Protein AF-A0A946CZ65-F1 (afdb_monomer)

Sequence (146 aa):
MKLHTKTIFVLLGTLAIGLALGALGQSTMHNRRMEKLTEMRRQGGLYGQIDRYIDPIDQVQQDTLVAISHRHQDRLDKLYKKYRWYRSGFMDSLRTELVPVLDSSQVTALTPWFDRATRRRGAATGDSTSVQSSSESNADSTTSRP

pLDDT: mean 73.19, std 18.88, range [38.38, 97.38]

Foldseek 3Di:
DPVVVVVVVVVVVVVVVVVVVVVVVVVVVVVVVVVVVVVVCCVDFQLVVVVVPDDDPDPVSNVVSVVVRVVCGVVVVVVCVVVLVVQLVVLVVVLVVCVVVDDPVVNVVCVVVNCVSNVVVCVVPPPDPPPDDDPDDDDDPDDDDD

Structure (mmCIF, N/CA/C/O backbone):
data_AF-A0A946CZ65-F1
#
_entry.id   AF-A0A946CZ65-F1
#
loop_
_atom_site.group_PDB
_atom_site.id
_atom_site.type_symbol
_atom_site.label_atom_id
_atom_site.label_alt_id
_atom_site.label_comp_id
_atom_site.label_asym_id
_atom_site.label_entity_id
_atom_site.label_seq_id
_atom_site.pdbx_PDB_ins_code
_atom_site.Cartn_x
_atom_site.Cartn_y
_atom_site.Cartn_z
_atom_site.occupancy
_atom_site.B_iso_or_equiv
_atom_site.auth_seq_id
_atom_site.auth_comp_id
_atom_site.auth_asym_id
_atom_site.auth_atom_id
_atom_site.pdbx_PDB_model_num
ATOM 1 N N . MET A 1 1 ? -13.335 -10.630 72.172 1.00 45.59 1 MET A N 1
ATOM 2 C CA . MET A 1 1 ? -13.379 -10.901 70.712 1.00 45.59 1 MET A CA 1
ATOM 3 C C . MET A 1 1 ? -13.847 -9.691 69.868 1.00 45.59 1 MET A C 1
ATOM 5 O O . MET A 1 1 ? -14.542 -9.883 68.886 1.00 45.59 1 MET A O 1
ATOM 9 N N . LYS A 1 2 ? -13.469 -8.437 70.192 1.00 49.59 2 LYS A N 1
ATOM 10 C CA . LYS A 1 2 ? -13.867 -7.226 69.417 1.00 49.59 2 LYS A CA 1
ATOM 11 C C . LYS A 1 2 ? -12.756 -6.670 68.505 1.00 49.59 2 LYS A C 1
ATOM 13 O O . LYS A 1 2 ? -13.019 -5.825 67.657 1.00 49.59 2 LYS A O 1
ATOM 18 N N . LEU A 1 3 ? -11.519 -7.138 68.692 1.00 54.16 3 LEU A N 1
ATOM 19 C CA . LEU A 1 3 ? -10.338 -6.668 67.960 1.00 54.16 3 LEU A CA 1
ATOM 20 C C . LEU A 1 3 ? -10.277 -7.230 66.532 1.00 54.16 3 LEU A C 1
ATOM 22 O O . LEU A 1 3 ? -10.048 -6.461 65.609 1.00 54.16 3 LEU A O 1
ATOM 26 N N . HIS A 1 4 ? -10.593 -8.515 66.330 1.00 58.34 4 HIS A N 1
ATOM 27 C CA . HIS A 1 4 ? -10.531 -9.156 65.007 1.00 58.34 4 HIS A CA 1
ATOM 28 C C . HIS A 1 4 ? -11.485 -8.540 63.970 1.00 58.34 4 HIS A C 1
ATOM 30 O O . HIS A 1 4 ? -11.129 -8.430 62.801 1.00 58.34 4 HIS A O 1
ATOM 36 N N . THR A 1 5 ? -12.669 -8.080 64.384 1.00 62.03 5 THR A N 1
ATOM 37 C CA . THR A 1 5 ? -13.665 -7.497 63.469 1.00 62.03 5 THR A CA 1
ATOM 38 C C . THR A 1 5 ? -13.208 -6.158 62.888 1.00 62.03 5 THR A C 1
ATOM 40 O O . THR A 1 5 ? -13.444 -5.885 61.713 1.00 62.03 5 THR A O 1
ATOM 43 N N . LYS A 1 6 ? -12.511 -5.332 63.682 1.00 64.31 6 LYS A N 1
ATOM 44 C CA . LYS A 1 6 ? -11.964 -4.051 63.208 1.00 64.31 6 LYS A CA 1
ATOM 45 C C . LYS A 1 6 ? -10.837 -4.264 62.199 1.00 64.31 6 LYS A C 1
ATOM 47 O O . LYS A 1 6 ? -10.789 -3.563 61.196 1.00 64.31 6 LYS A O 1
ATOM 52 N N . THR A 1 7 ? -9.976 -5.254 62.425 1.00 75.44 7 THR A N 1
ATOM 53 C CA . THR A 1 7 ? -8.864 -5.563 61.515 1.00 75.44 7 THR A CA 1
ATOM 54 C C . THR A 1 7 ? -9.362 -6.084 60.169 1.00 75.44 7 THR A C 1
ATOM 56 O O . THR A 1 7 ? -8.851 -5.668 59.136 1.00 75.44 7 THR A O 1
ATOM 59 N N . ILE A 1 8 ? -10.405 -6.922 60.168 1.00 80.19 8 ILE A N 1
ATOM 60 C CA . ILE A 1 8 ? -11.043 -7.434 58.943 1.00 80.19 8 ILE A CA 1
ATOM 61 C C . ILE A 1 8 ? -11.632 -6.294 58.103 1.00 80.19 8 ILE A C 1
ATOM 63 O O . ILE A 1 8 ? -11.463 -6.284 56.886 1.00 80.19 8 ILE A O 1
ATOM 67 N N . PHE A 1 9 ? -12.269 -5.306 58.738 1.00 81.94 9 PHE A N 1
ATOM 68 C CA . PHE A 1 9 ? -12.839 -4.153 58.033 1.00 81.94 9 PHE A CA 1
ATOM 69 C C . PHE A 1 9 ? -11.775 -3.275 57.370 1.00 81.94 9 PHE A C 1
ATOM 71 O O . PHE A 1 9 ? -11.962 -2.831 56.239 1.00 81.94 9 PHE A O 1
ATOM 78 N N . VAL A 1 10 ? -10.646 -3.059 58.049 1.00 83.50 10 VAL A N 1
ATOM 79 C CA . VAL A 1 10 ? -9.514 -2.316 57.475 1.00 83.50 10 VAL A CA 1
ATOM 80 C C . VAL A 1 10 ? -8.938 -3.062 56.268 1.00 83.50 10 VAL A C 1
ATOM 82 O O . VAL A 1 10 ? -8.652 -2.440 55.249 1.00 83.50 10 VAL A O 1
ATOM 85 N N . LEU A 1 11 ? -8.841 -4.391 56.352 1.00 83.31 11 LEU A N 1
ATOM 86 C CA . LEU A 1 11 ? -8.337 -5.251 55.277 1.00 83.31 11 LEU A CA 1
ATOM 87 C C . LEU A 1 11 ? -9.260 -5.264 54.047 1.00 83.31 11 LEU A C 1
ATOM 89 O O . LEU A 1 11 ? -8.793 -5.212 52.913 1.00 83.31 11 LEU A O 1
ATOM 93 N N . LEU A 1 12 ? -10.575 -5.286 54.266 1.00 84.12 12 LEU A N 1
ATOM 94 C CA . LEU A 1 12 ? -11.577 -5.177 53.203 1.00 84.12 12 LEU A CA 1
ATOM 95 C C . LEU A 1 12 ? -11.564 -3.796 52.539 1.00 84.12 12 LEU A C 1
ATOM 97 O O . LEU A 1 12 ? -11.674 -3.702 51.317 1.00 84.12 12 LEU A O 1
ATOM 101 N N . GLY A 1 13 ? -11.389 -2.733 53.328 1.00 88.12 13 GLY A N 1
ATOM 102 C CA . GLY A 1 13 ? -11.307 -1.366 52.817 1.00 88.12 13 GLY A CA 1
ATOM 103 C C . GLY A 1 13 ? -10.104 -1.156 51.899 1.00 88.12 13 GLY A C 1
ATOM 104 O O . GLY A 1 13 ? -10.255 -0.645 50.790 1.00 88.12 13 GLY A O 1
ATOM 105 N N . THR A 1 14 ? -8.916 -1.599 52.313 1.00 88.25 14 THR A N 1
ATOM 106 C CA . THR A 1 14 ? -7.705 -1.472 51.487 1.00 88.25 14 THR A CA 1
ATOM 1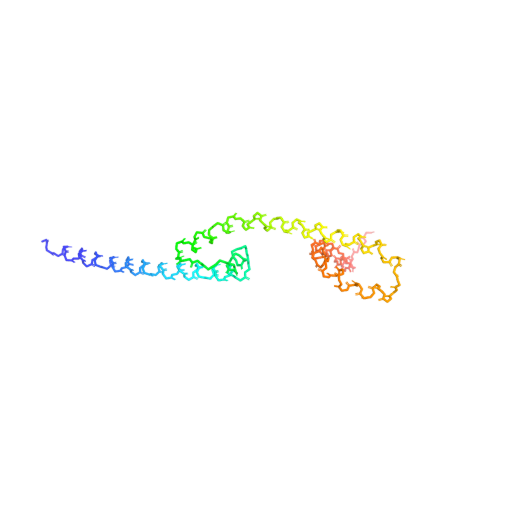07 C C . THR A 1 14 ? -7.766 -2.339 50.231 1.00 88.25 14 THR A C 1
ATOM 109 O O . THR A 1 14 ? -7.334 -1.893 49.168 1.00 88.25 14 THR A O 1
ATOM 112 N N . LEU A 1 15 ? -8.371 -3.530 50.307 1.00 85.06 15 LEU A N 1
ATOM 113 C CA . LEU A 1 15 ? -8.584 -4.396 49.147 1.00 85.06 15 LEU A CA 1
ATOM 114 C C . LEU A 1 15 ? -9.534 -3.764 48.119 1.00 85.06 15 LEU A C 1
ATOM 116 O O . LEU A 1 15 ? -9.247 -3.784 46.923 1.00 85.06 15 LEU A O 1
ATOM 120 N N . ALA A 1 16 ? -10.637 -3.164 48.574 1.00 86.38 16 ALA A N 1
ATOM 121 C CA . ALA A 1 16 ? -11.581 -2.473 47.699 1.00 86.38 16 ALA A CA 1
ATOM 122 C C . ALA A 1 16 ? -10.932 -1.271 46.993 1.00 86.38 16 ALA A C 1
ATOM 124 O O . ALA A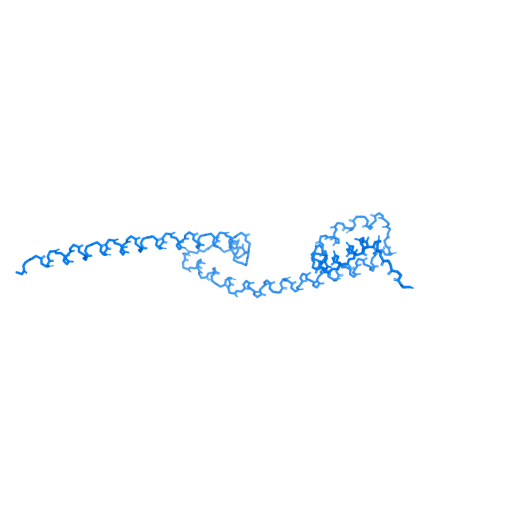 1 16 ? -11.140 -1.072 45.797 1.00 86.38 16 ALA A O 1
ATOM 125 N N . ILE A 1 17 ? -10.091 -0.512 47.703 1.00 86.31 17 ILE A N 1
ATOM 126 C CA . ILE A 1 17 ? -9.332 0.608 47.129 1.00 86.31 17 ILE A CA 1
ATOM 127 C C . ILE A 1 17 ? -8.324 0.102 46.087 1.00 86.31 17 ILE A C 1
ATOM 129 O O . ILE A 1 17 ? -8.242 0.660 44.994 1.00 86.31 17 ILE A O 1
ATOM 133 N N . GLY A 1 18 ? -7.600 -0.983 46.383 1.00 80.94 18 GLY A N 1
ATOM 134 C CA . GLY A 1 18 ? -6.675 -1.608 45.434 1.00 80.94 18 GLY A CA 1
ATOM 135 C C . GLY A 1 18 ? -7.370 -2.098 44.159 1.00 80.94 18 GLY A C 1
ATOM 136 O O . GLY A 1 18 ? -6.877 -1.860 43.057 1.00 80.94 18 GLY A O 1
ATOM 137 N N . LEU A 1 19 ? -8.549 -2.713 44.292 1.00 79.25 19 LEU A N 1
ATOM 138 C CA . LEU A 1 19 ? -9.368 -3.155 43.159 1.00 79.25 19 LEU A CA 1
ATOM 139 C C . LEU A 1 19 ? -9.920 -1.980 42.344 1.00 79.25 19 LEU A C 1
ATOM 141 O O . LEU A 1 19 ? -9.876 -2.023 41.116 1.00 79.25 19 LEU A O 1
ATOM 145 N N . ALA A 1 20 ? -10.391 -0.918 43.000 1.00 78.81 20 ALA A N 1
ATOM 146 C CA . ALA A 1 20 ? -10.893 0.277 42.324 1.00 78.81 20 ALA A CA 1
ATOM 147 C C . ALA A 1 20 ? -9.788 0.982 41.519 1.00 78.81 20 ALA A C 1
ATOM 149 O O . ALA A 1 20 ? -9.995 1.345 40.361 1.00 78.81 20 ALA A O 1
ATOM 150 N N . LEU A 1 21 ? -8.589 1.112 42.096 1.00 75.44 21 LEU A N 1
ATOM 151 C CA . LEU A 1 21 ? -7.423 1.681 41.415 1.00 75.44 21 LEU A CA 1
ATOM 152 C C . LEU A 1 21 ? -6.945 0.791 40.257 1.00 75.44 21 LEU A C 1
ATOM 154 O O . LEU A 1 21 ? -6.624 1.303 39.183 1.00 75.44 21 LEU A O 1
ATOM 158 N N . GLY A 1 22 ? -6.960 -0.534 40.433 1.00 67.62 22 GLY A N 1
ATOM 159 C CA . GLY A 1 22 ? -6.642 -1.489 39.369 1.00 67.62 22 GLY A CA 1
ATOM 160 C C . GLY A 1 22 ? -7.630 -1.433 38.198 1.00 67.62 22 GLY A C 1
ATOM 161 O O . GLY A 1 22 ? -7.216 -1.423 37.036 1.00 67.62 22 GLY A O 1
ATOM 162 N N . ALA A 1 23 ? -8.928 -1.324 38.489 1.00 64.94 23 ALA A N 1
ATOM 163 C CA . ALA A 1 23 ? -9.982 -1.229 37.479 1.00 64.94 23 ALA A CA 1
ATOM 164 C C . ALA A 1 23 ? -9.914 0.089 36.684 1.00 64.94 23 ALA A C 1
ATOM 166 O O . ALA A 1 23 ? -10.020 0.082 35.454 1.00 64.94 23 ALA A O 1
ATOM 167 N N . LEU A 1 24 ? -9.664 1.216 37.360 1.00 59.59 24 LEU A N 1
ATOM 168 C CA . LEU A 1 24 ? -9.507 2.525 36.714 1.00 59.59 24 LEU A CA 1
ATOM 169 C C . LEU A 1 24 ? -8.228 2.607 35.856 1.00 59.59 24 LEU A C 1
ATOM 171 O O . LEU A 1 24 ? -8.239 3.210 34.777 1.00 59.59 24 LEU A O 1
ATOM 175 N N . GLY A 1 25 ? -7.145 1.949 36.282 1.00 56.44 25 GLY A N 1
ATOM 176 C CA . GLY A 1 25 ? -5.902 1.850 35.509 1.00 56.44 25 GLY A CA 1
ATOM 177 C C . GLY A 1 25 ? -6.032 1.004 34.235 1.00 56.44 25 GLY A C 1
ATOM 178 O O . GLY A 1 25 ? -5.460 1.347 33.201 1.00 56.44 25 GLY A O 1
ATOM 179 N N . GLN A 1 26 ? -6.827 -0.072 34.265 1.00 51.38 26 GLN A N 1
ATOM 180 C CA . GLN A 1 26 ? -7.089 -0.907 33.083 1.00 51.38 26 GLN A CA 1
ATOM 181 C C . GLN A 1 26 ? -7.939 -0.189 32.022 1.00 51.38 26 GLN A C 1
ATOM 183 O O . GLN A 1 26 ? -7.640 -0.295 30.831 1.00 51.38 26 GLN A O 1
ATOM 188 N N . SER A 1 27 ? -8.948 0.584 32.436 1.00 49.03 27 SER A N 1
ATOM 189 C CA . SER A 1 27 ? -9.871 1.265 31.512 1.00 49.03 27 SER A CA 1
ATOM 190 C C . SER A 1 27 ? -9.176 2.341 30.658 1.00 49.03 27 SER A C 1
ATOM 192 O O . SER A 1 27 ? -9.359 2.420 29.442 1.00 49.03 27 SER A O 1
ATOM 194 N N . THR A 1 28 ? -8.269 3.116 31.257 1.00 52.06 28 THR A N 1
ATOM 195 C CA . THR A 1 28 ? -7.544 4.185 30.546 1.00 52.06 28 THR A CA 1
ATOM 196 C C . THR A 1 28 ? -6.458 3.661 29.602 1.00 52.06 28 THR A C 1
ATOM 198 O O . THR A 1 28 ? -6.206 4.255 28.550 1.00 52.06 28 THR A O 1
ATOM 201 N N . MET A 1 29 ? -5.835 2.522 29.924 1.00 48.09 29 MET A N 1
ATOM 202 C CA . MET A 1 29 ? -4.797 1.924 29.080 1.00 48.09 29 MET A CA 1
ATOM 203 C C . MET A 1 29 ? -5.371 1.123 27.900 1.00 48.09 29 MET A C 1
ATOM 205 O O . MET A 1 29 ? -4.722 1.037 26.853 1.00 48.09 29 MET A O 1
ATOM 209 N N . HIS A 1 30 ? -6.593 0.591 28.025 1.00 50.62 30 HIS A N 1
ATOM 210 C CA . HIS A 1 30 ? -7.288 -0.085 26.926 1.00 50.62 30 HIS A CA 1
ATOM 211 C C . HIS A 1 30 ? -7.812 0.911 25.876 1.00 50.62 30 HIS A C 1
ATOM 213 O O . HIS A 1 30 ? -7.584 0.706 24.681 1.00 50.62 30 HIS A O 1
ATOM 219 N N . ASN A 1 31 ? -8.387 2.044 26.303 1.00 55.34 31 ASN A N 1
ATOM 220 C CA . ASN A 1 31 ? -8.878 3.075 25.379 1.00 55.34 31 ASN A CA 1
ATOM 221 C C . ASN A 1 31 ? -7.760 3.712 24.547 1.00 55.34 31 ASN A C 1
ATOM 223 O O . ASN A 1 31 ? -7.904 3.830 23.335 1.00 55.34 31 ASN A O 1
ATOM 227 N N . ARG A 1 32 ? -6.600 4.017 25.144 1.00 51.50 32 ARG A N 1
ATOM 228 C CA . ARG A 1 32 ? -5.473 4.606 24.394 1.00 51.50 32 ARG A CA 1
ATOM 229 C C . ARG A 1 32 ? -4.845 3.647 23.381 1.00 51.50 32 ARG A C 1
ATOM 231 O O . ARG A 1 32 ? -4.313 4.090 22.365 1.00 51.50 32 ARG A O 1
ATOM 238 N N . ARG A 1 33 ? -4.878 2.332 23.636 1.00 50.34 33 ARG A N 1
ATOM 239 C CA . ARG A 1 33 ? -4.414 1.327 22.661 1.00 50.34 33 ARG A CA 1
ATOM 240 C C . ARG A 1 33 ? -5.394 1.179 21.500 1.00 50.34 33 ARG A C 1
ATOM 242 O O . ARG A 1 33 ? -4.938 1.025 20.369 1.00 50.34 33 ARG A O 1
ATOM 249 N N . MET A 1 34 ? -6.699 1.276 21.760 1.00 51.66 34 MET A N 1
ATOM 250 C CA . MET A 1 34 ? -7.704 1.283 20.698 1.00 51.66 34 MET A CA 1
ATOM 251 C C . MET A 1 34 ? -7.694 2.578 19.898 1.00 51.66 34 MET A C 1
ATOM 253 O O . MET A 1 34 ? -7.669 2.488 18.684 1.00 51.66 34 MET A O 1
ATOM 257 N N . GLU A 1 35 ? -7.574 3.754 20.513 1.00 54.69 35 GLU A N 1
ATOM 258 C CA . GLU A 1 35 ? -7.414 5.028 19.790 1.00 54.69 35 GLU A CA 1
ATOM 259 C C . GLU A 1 35 ? -6.224 4.998 18.830 1.00 54.69 35 GLU A C 1
ATOM 261 O O . GLU A 1 35 ? -6.370 5.336 17.662 1.00 54.69 35 GLU A O 1
ATOM 266 N N . LYS A 1 36 ? -5.069 4.484 19.268 1.00 48.09 36 LYS A N 1
ATOM 267 C CA . LYS A 1 36 ? -3.872 4.389 18.420 1.00 48.09 36 LYS A CA 1
ATOM 268 C C . LYS A 1 36 ? -4.039 3.394 17.264 1.00 48.09 36 LYS A C 1
ATOM 270 O O . LYS A 1 36 ? -3.540 3.642 16.170 1.00 48.09 36 LYS A O 1
ATOM 275 N N . LEU A 1 37 ? -4.755 2.285 17.481 1.00 53.94 37 LEU A N 1
ATOM 276 C CA . LEU A 1 37 ? -5.112 1.324 16.428 1.00 53.94 37 LEU A CA 1
ATOM 277 C C . LEU A 1 37 ? -6.168 1.891 15.474 1.00 53.94 37 LEU A C 1
ATOM 279 O O . LEU A 1 37 ? -6.074 1.671 14.272 1.00 53.94 37 LEU A O 1
ATOM 283 N N . THR A 1 38 ? -7.142 2.634 15.988 1.00 54.66 38 THR A N 1
ATOM 284 C CA . THR A 1 38 ? -8.200 3.295 15.221 1.00 54.66 38 THR A CA 1
ATOM 285 C C . THR A 1 38 ? -7.634 4.440 14.392 1.00 54.66 38 THR A C 1
ATOM 287 O O . THR A 1 38 ? -8.013 4.580 13.238 1.00 54.66 38 THR A O 1
ATOM 290 N N . GLU A 1 39 ? -6.663 5.190 14.908 1.00 51.66 39 GLU A N 1
ATOM 291 C CA . GLU A 1 39 ? -5.996 6.296 14.218 1.00 51.66 39 GLU A CA 1
ATOM 292 C C . GLU A 1 39 ? -5.015 5.804 13.143 1.00 51.66 39 GLU A C 1
ATOM 294 O O . GLU A 1 39 ? -5.044 6.288 12.010 1.00 51.66 39 GLU A O 1
ATOM 299 N N . MET A 1 40 ? -4.250 4.740 13.427 1.00 50.44 40 MET A N 1
ATOM 300 C CA . MET A 1 40 ? -3.444 4.047 12.410 1.00 50.44 40 MET A CA 1
ATOM 301 C C . MET A 1 40 ? -4.314 3.367 11.332 1.00 50.44 40 MET A C 1
ATOM 303 O O . MET A 1 40 ? -3.906 3.289 10.175 1.00 50.44 40 MET A O 1
ATOM 307 N N . ARG A 1 41 ? -5.529 2.914 11.678 1.00 52.66 41 ARG A N 1
ATOM 308 C CA . ARG A 1 41 ? -6.515 2.310 10.757 1.00 52.66 41 ARG A CA 1
ATOM 309 C C . ARG A 1 41 ? -7.328 3.355 9.974 1.00 52.66 41 ARG A C 1
ATOM 311 O O . ARG A 1 41 ? -7.757 3.064 8.858 1.00 52.66 41 ARG A O 1
ATOM 318 N N . ARG A 1 42 ? -7.498 4.570 10.511 1.00 50.94 42 ARG A N 1
ATOM 319 C CA . ARG A 1 42 ? -8.154 5.720 9.857 1.00 50.94 42 ARG A CA 1
ATOM 320 C C . ARG A 1 42 ? -7.333 6.276 8.694 1.00 50.94 42 ARG A C 1
ATOM 322 O O . ARG A 1 42 ? -7.908 6.708 7.703 1.00 50.94 42 ARG A O 1
ATOM 329 N N . GLN A 1 43 ? -6.001 6.234 8.778 1.00 51.66 43 GLN A N 1
ATOM 330 C CA . GLN A 1 43 ? -5.130 6.844 7.762 1.00 51.66 43 GLN A CA 1
ATOM 331 C C . GLN A 1 43 ? -4.812 5.951 6.549 1.00 51.66 43 GLN A C 1
ATOM 333 O O . GLN A 1 43 ? -4.340 6.455 5.529 1.00 51.66 43 GLN A O 1
ATOM 338 N N . GLY A 1 44 ? -5.106 4.649 6.583 1.00 64.44 44 GLY A N 1
ATOM 339 C CA . GLY A 1 44 ? -4.846 3.779 5.434 1.00 64.44 44 GLY A CA 1
ATOM 340 C C . GLY A 1 44 ? -5.437 2.384 5.583 1.00 64.44 44 GLY A C 1
ATOM 341 O O . GLY A 1 44 ? -4.860 1.528 6.242 1.00 64.44 44 GLY A O 1
ATOM 342 N N . GLY A 1 45 ? -6.577 2.148 4.938 1.00 75.25 45 GLY A N 1
ATOM 343 C CA . GLY A 1 45 ? -7.269 0.860 4.927 1.00 75.25 45 GLY A CA 1
ATOM 344 C C . GLY A 1 45 ? -8.652 0.977 4.287 1.00 75.25 45 GLY A C 1
ATOM 345 O O . GLY A 1 45 ? -9.066 2.065 3.885 1.00 75.25 45 GLY A O 1
ATOM 346 N N . LEU A 1 46 ? -9.375 -0.137 4.199 1.00 81.62 46 LEU A N 1
ATOM 347 C CA . LEU A 1 46 ? -10.725 -0.207 3.637 1.00 81.62 46 LEU A CA 1
ATOM 348 C C . LEU A 1 46 ? -11.703 0.710 4.385 1.00 81.62 46 LEU A C 1
ATOM 350 O O . LEU A 1 46 ? -12.487 1.406 3.748 1.00 81.62 46 LEU A O 1
ATOM 354 N N . TYR A 1 47 ? -11.596 0.786 5.717 1.00 82.69 47 TYR A N 1
ATOM 355 C CA . TYR A 1 47 ? -12.412 1.709 6.512 1.00 82.69 47 TYR A CA 1
ATOM 356 C C . TYR A 1 47 ? -12.166 3.167 6.104 1.00 82.69 47 TYR A C 1
ATOM 358 O O . TYR A 1 47 ? -13.112 3.874 5.797 1.00 82.69 47 TYR A O 1
ATOM 366 N N . GLY A 1 48 ? -10.904 3.594 5.985 1.00 81.31 48 GLY A N 1
ATOM 367 C CA . GLY A 1 48 ? -10.571 4.956 5.549 1.00 81.31 48 GLY A CA 1
ATOM 368 C C . GLY A 1 48 ? -10.980 5.283 4.104 1.00 81.31 48 GLY A C 1
ATOM 369 O O . GLY A 1 48 ? -11.003 6.453 3.733 1.00 81.31 48 GLY A O 1
ATOM 370 N N . GLN A 1 49 ? -11.295 4.286 3.266 1.00 82.06 49 GLN A N 1
ATOM 371 C CA . GLN A 1 49 ? -11.964 4.523 1.980 1.00 82.06 49 GLN A CA 1
ATOM 372 C C . GLN A 1 49 ? -13.468 4.731 2.156 1.00 82.06 49 GLN A C 1
ATOM 374 O O . GLN A 1 49 ? -14.015 5.629 1.527 1.00 82.06 49 GLN A O 1
ATOM 379 N N . ILE A 1 50 ? -14.120 3.932 3.003 1.00 84.19 50 ILE A N 1
ATOM 380 C CA . ILE A 1 50 ? -15.562 4.020 3.278 1.00 84.19 50 ILE A CA 1
ATOM 381 C C . ILE A 1 50 ? -15.905 5.331 4.003 1.00 84.19 50 ILE A C 1
ATOM 383 O O . ILE A 1 50 ? -16.851 6.011 3.615 1.00 84.19 50 ILE A O 1
ATOM 387 N N . ASP A 1 51 ? -15.080 5.726 4.973 1.00 83.56 51 ASP A N 1
ATOM 388 C CA . ASP A 1 51 ? -15.199 6.951 5.783 1.00 83.56 51 ASP A CA 1
ATOM 389 C C . ASP A 1 51 ? -15.195 8.234 4.926 1.00 83.56 51 ASP A C 1
ATOM 391 O O . ASP A 1 51 ? -15.710 9.264 5.339 1.00 83.56 51 ASP A O 1
ATOM 395 N N . ARG A 1 52 ? -14.669 8.191 3.690 1.00 80.88 52 ARG A N 1
ATOM 396 C CA . ARG A 1 52 ? -14.724 9.338 2.757 1.00 80.88 52 ARG A CA 1
ATOM 397 C C . ARG A 1 52 ? -16.105 9.586 2.160 1.00 80.88 52 ARG A C 1
ATOM 399 O O . ARG A 1 52 ? -16.325 10.658 1.605 1.00 80.88 52 ARG A O 1
ATOM 406 N N . TYR A 1 53 ? -16.980 8.587 2.184 1.00 85.56 53 TYR A N 1
ATOM 407 C CA . TYR A 1 53 ? -18.278 8.628 1.509 1.00 85.56 53 TYR A CA 1
ATOM 408 C C . TYR A 1 53 ? -19.453 8.513 2.471 1.00 85.56 53 TYR A C 1
ATOM 410 O O . TYR A 1 53 ? -20.567 8.881 2.106 1.00 85.56 53 TYR A O 1
ATOM 418 N N . ILE A 1 54 ? -19.222 7.973 3.666 1.00 85.12 54 ILE A N 1
ATOM 419 C CA . ILE A 1 54 ? -20.260 7.724 4.657 1.00 85.12 54 ILE A CA 1
ATOM 420 C C . ILE A 1 54 ? -19.853 8.413 5.950 1.00 85.12 54 ILE A C 1
ATOM 422 O O . ILE A 1 54 ? -18.840 8.049 6.541 1.00 85.12 54 ILE A O 1
ATOM 426 N N . ASP A 1 55 ? -20.681 9.359 6.383 1.00 86.56 55 ASP A N 1
ATOM 427 C CA . ASP A 1 55 ? -20.617 9.931 7.724 1.00 86.56 55 ASP A CA 1
ATOM 428 C C . ASP A 1 55 ? -21.510 9.088 8.659 1.00 86.56 55 ASP A C 1
ATOM 430 O O . ASP A 1 55 ? -22.712 8.962 8.386 1.00 86.56 55 ASP A O 1
ATOM 434 N N . PRO A 1 56 ? -20.962 8.415 9.689 1.00 82.75 56 PRO A N 1
ATOM 435 C CA . PRO A 1 56 ? -21.750 7.587 10.599 1.00 82.75 56 PRO A CA 1
ATOM 436 C C . PRO A 1 56 ? -22.750 8.420 11.411 1.00 82.75 56 PRO A C 1
ATOM 438 O O . PRO A 1 56 ? -22.411 9.468 11.950 1.00 82.75 56 PRO A O 1
ATOM 441 N N . ILE A 1 57 ? -23.976 7.917 11.558 1.00 89.25 57 ILE A N 1
ATOM 442 C CA . ILE A 1 57 ? -25.064 8.595 12.281 1.00 89.25 57 ILE A CA 1
ATOM 443 C C . ILE A 1 57 ? -24.846 8.516 13.799 1.00 89.25 57 ILE A C 1
ATOM 445 O O . ILE A 1 57 ? -25.211 9.431 14.535 1.00 89.25 57 ILE A O 1
ATOM 449 N N . ASP A 1 58 ? -24.252 7.421 14.276 1.00 83.75 58 ASP A N 1
ATOM 450 C CA . ASP A 1 58 ? -23.936 7.209 15.684 1.00 83.75 58 ASP A CA 1
ATOM 451 C C . ASP A 1 58 ? -22.661 6.366 15.879 1.00 83.75 58 ASP A C 1
ATOM 453 O O . ASP A 1 58 ? -22.088 5.798 14.940 1.00 83.75 58 ASP A O 1
ATOM 457 N N . GLN A 1 59 ? -22.217 6.279 17.137 1.00 80.50 59 GLN A N 1
ATOM 458 C CA . GLN A 1 59 ? -21.022 5.521 17.516 1.00 80.50 59 GLN A CA 1
ATOM 459 C C . GLN A 1 59 ? -21.176 4.015 17.256 1.00 80.50 59 GLN A C 1
ATOM 461 O O . GLN A 1 59 ? -20.212 3.344 16.892 1.00 80.50 59 GLN A O 1
ATOM 466 N N . VAL A 1 60 ? -22.387 3.472 17.404 1.00 88.62 60 VAL A N 1
ATOM 467 C CA . VAL A 1 60 ? -22.655 2.039 17.216 1.00 88.62 60 VAL A CA 1
ATOM 468 C C . VAL A 1 60 ? -22.473 1.658 15.746 1.00 88.62 60 VAL A C 1
ATOM 470 O O . VAL A 1 60 ? -21.870 0.628 15.427 1.00 88.62 60 VAL A O 1
ATOM 473 N N . GLN A 1 61 ? -22.940 2.507 14.834 1.00 86.12 61 GLN A N 1
ATOM 474 C CA . GLN A 1 61 ? -22.750 2.364 13.402 1.00 86.12 61 GLN A CA 1
ATOM 475 C C . GLN A 1 61 ? -21.275 2.503 13.035 1.00 86.12 61 GLN A C 1
ATOM 477 O O . GLN A 1 61 ? -20.774 1.686 12.262 1.00 86.12 61 GLN A O 1
ATOM 482 N N . GLN A 1 62 ? -20.564 3.477 13.610 1.00 85.75 62 GLN A N 1
ATOM 483 C CA . GLN A 1 62 ? -19.129 3.638 13.381 1.00 85.75 62 GLN A CA 1
ATOM 484 C C . GLN A 1 62 ? -18.356 2.368 13.760 1.00 85.75 62 GLN A C 1
ATOM 486 O O . GLN A 1 62 ? -17.618 1.820 12.936 1.00 85.75 62 GLN A O 1
ATOM 491 N N . ASP A 1 63 ? -18.571 1.848 14.967 1.00 83.12 63 ASP A N 1
ATOM 492 C CA . ASP A 1 63 ? -17.887 0.649 15.458 1.00 83.12 63 ASP A CA 1
ATOM 493 C C . ASP A 1 63 ? -18.212 -0.576 14.590 1.00 83.12 63 ASP A C 1
ATOM 495 O O . ASP A 1 63 ? -17.338 -1.391 14.269 1.00 83.12 63 ASP A O 1
ATOM 499 N N . THR A 1 64 ? -19.461 -0.668 14.125 1.00 87.38 64 THR A N 1
ATOM 500 C CA . THR A 1 64 ? -19.911 -1.717 13.204 1.00 87.38 64 THR A CA 1
ATOM 501 C C . THR A 1 64 ? -19.204 -1.621 11.849 1.00 87.38 64 THR A C 1
ATOM 503 O O . THR A 1 64 ? -18.691 -2.626 11.346 1.00 87.38 64 THR A O 1
ATOM 506 N N . LEU A 1 65 ? -19.112 -0.422 11.264 1.00 86.06 65 LEU A N 1
ATOM 507 C CA . LEU A 1 65 ? -18.407 -0.182 10.001 1.00 86.06 65 LEU A CA 1
ATOM 508 C C . LEU A 1 65 ? -16.915 -0.511 10.119 1.00 86.06 65 LEU A C 1
ATOM 510 O O . LEU A 1 65 ? -16.352 -1.145 9.219 1.00 86.06 65 LEU A O 1
ATOM 514 N N . VAL A 1 66 ? -16.278 -0.148 11.236 1.00 85.62 66 VAL A N 1
ATOM 515 C CA . VAL A 1 66 ? -14.880 -0.498 11.524 1.00 85.62 66 VAL A CA 1
ATOM 516 C C . VAL A 1 66 ? -14.707 -2.017 11.584 1.00 85.62 66 VAL A C 1
ATOM 518 O O . VAL A 1 66 ? -13.803 -2.556 10.939 1.00 85.62 66 VAL A O 1
ATOM 521 N N . ALA A 1 67 ? -15.577 -2.724 12.309 1.00 84.56 67 ALA A N 1
ATOM 522 C CA . ALA A 1 67 ? -15.501 -4.175 12.463 1.00 84.56 67 ALA A CA 1
ATOM 523 C C . ALA A 1 67 ? -15.696 -4.923 11.131 1.00 84.56 67 ALA A C 1
ATOM 525 O O . ALA A 1 67 ? -14.945 -5.858 10.826 1.00 84.56 67 ALA A O 1
ATOM 526 N N . ILE A 1 68 ? -16.666 -4.497 10.314 1.00 89.62 68 ILE A N 1
ATOM 527 C CA . ILE A 1 68 ? -16.900 -5.050 8.971 1.00 89.62 68 ILE A CA 1
ATOM 528 C C . ILE A 1 68 ? -15.672 -4.813 8.091 1.00 89.62 68 ILE A C 1
ATOM 530 O O . ILE A 1 68 ? -15.132 -5.752 7.502 1.00 89.62 68 ILE A O 1
ATOM 534 N N . SER A 1 69 ? -15.187 -3.573 8.045 1.00 87.62 69 SER A N 1
ATOM 535 C CA . SER A 1 69 ? -14.040 -3.196 7.218 1.00 87.62 69 SER A CA 1
ATOM 536 C C . SER A 1 69 ? -12.793 -3.998 7.583 1.00 87.62 69 SER A C 1
ATOM 538 O O . SER A 1 69 ? -12.105 -4.509 6.703 1.00 87.62 69 SER A O 1
ATOM 540 N N . HIS A 1 70 ? -12.532 -4.179 8.879 1.00 83.31 70 HIS A N 1
ATOM 541 C CA . HIS A 1 70 ? -11.387 -4.947 9.360 1.00 83.31 70 HIS A CA 1
ATOM 542 C C . HIS A 1 70 ? -11.456 -6.422 8.948 1.00 83.31 70 HIS A C 1
ATOM 544 O O . HIS A 1 70 ? -10.460 -6.989 8.510 1.00 83.31 70 HIS A O 1
ATOM 550 N N . ARG A 1 71 ? -12.641 -7.042 9.019 1.00 86.31 71 ARG A N 1
ATOM 551 C CA . ARG A 1 71 ? -12.840 -8.442 8.607 1.00 86.31 71 ARG A CA 1
ATOM 552 C C . ARG A 1 71 ? -12.503 -8.669 7.132 1.00 86.31 71 ARG A C 1
ATOM 554 O O . ARG A 1 71 ? -12.037 -9.745 6.758 1.00 86.31 71 ARG A O 1
ATOM 561 N N . HIS A 1 72 ? -12.748 -7.668 6.292 1.00 88.56 72 HIS A N 1
ATOM 562 C CA . HIS A 1 72 ? -12.493 -7.751 4.855 1.00 88.56 72 HIS A CA 1
ATOM 563 C C . HIS A 1 72 ? -11.112 -7.230 4.439 1.00 88.56 72 HIS A C 1
ATOM 565 O O . HIS A 1 72 ? -10.644 -7.589 3.355 1.00 88.56 72 HIS A O 1
ATOM 571 N N . GLN A 1 73 ? -10.438 -6.467 5.304 1.00 85.62 73 GLN A N 1
ATOM 572 C CA . GLN A 1 73 ? -9.115 -5.894 5.058 1.00 85.62 73 GLN A CA 1
ATOM 573 C C . GLN A 1 73 ? -8.086 -6.965 4.674 1.00 85.62 73 GLN A C 1
ATOM 575 O O . GLN A 1 73 ? -7.470 -6.864 3.617 1.00 85.62 73 GLN A O 1
ATOM 580 N N . ASP A 1 74 ? -7.972 -8.048 5.449 1.00 81.56 74 ASP A N 1
ATOM 581 C CA . ASP A 1 74 ? -6.978 -9.103 5.197 1.00 81.56 74 ASP A CA 1
ATOM 582 C C . ASP A 1 74 ? -7.159 -9.780 3.832 1.00 81.56 74 ASP A C 1
ATOM 584 O O . ASP A 1 74 ? -6.194 -10.133 3.143 1.00 81.56 74 ASP A O 1
ATOM 588 N N . ARG A 1 75 ? -8.416 -9.988 3.420 1.00 84.75 75 ARG A N 1
ATOM 589 C CA . ARG A 1 75 ? -8.736 -10.586 2.117 1.00 84.75 75 ARG A CA 1
ATOM 590 C C . ARG A 1 75 ? -8.371 -9.631 0.986 1.00 84.75 75 ARG A C 1
ATOM 592 O O . ARG A 1 75 ? -7.823 -10.068 -0.029 1.00 84.75 75 ARG A O 1
ATOM 599 N N . LEU A 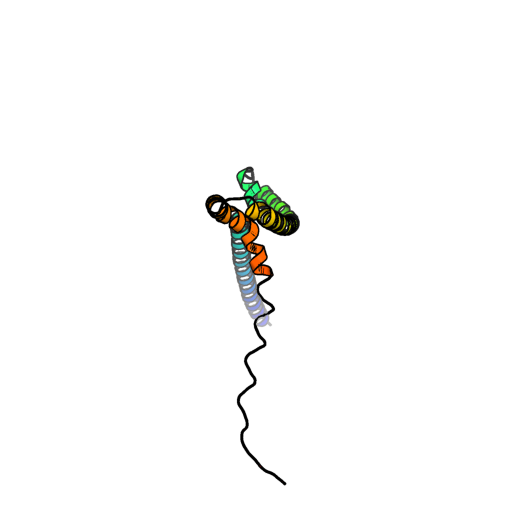1 76 ? -8.655 -8.348 1.174 1.00 85.44 76 LEU A N 1
ATOM 600 C CA . LEU A 1 76 ? -8.342 -7.302 0.215 1.00 85.44 76 LEU A CA 1
ATOM 601 C C . LEU A 1 76 ? -6.825 -7.104 0.070 1.00 85.44 76 LEU A C 1
ATOM 603 O O . LEU A 1 76 ? -6.321 -7.031 -1.049 1.00 85.44 76 LEU A O 1
ATOM 607 N N . ASP A 1 77 ? -6.077 -7.130 1.172 1.00 83.69 77 ASP A N 1
ATOM 608 C CA . ASP A 1 77 ? -4.619 -6.996 1.165 1.00 83.69 77 ASP A CA 1
ATOM 609 C C . ASP A 1 77 ? -3.935 -8.155 0.440 1.00 83.69 77 ASP A C 1
ATOM 611 O O . ASP A 1 77 ? -3.023 -7.942 -0.366 1.00 83.69 77 ASP A O 1
ATOM 615 N N . LYS A 1 78 ? -4.411 -9.390 0.645 1.00 86.50 78 LYS A N 1
ATOM 616 C CA . LYS A 1 78 ? -3.938 -10.559 -0.115 1.00 86.50 78 LYS A CA 1
ATOM 617 C C . LYS A 1 78 ? -4.184 -10.388 -1.614 1.00 86.50 78 LYS A C 1
ATOM 619 O O . LYS A 1 78 ? -3.285 -10.663 -2.416 1.00 86.50 78 LYS A O 1
ATOM 624 N N . LEU A 1 79 ? -5.369 -9.905 -1.995 1.00 89.00 79 LEU A N 1
ATOM 625 C CA . LEU A 1 79 ? -5.712 -9.655 -3.393 1.00 89.00 79 LEU A CA 1
ATOM 626 C C . LEU A 1 79 ? -4.814 -8.571 -3.998 1.00 89.00 79 LEU A C 1
ATOM 628 O O . LEU A 1 79 ? -4.215 -8.796 -5.050 1.00 89.0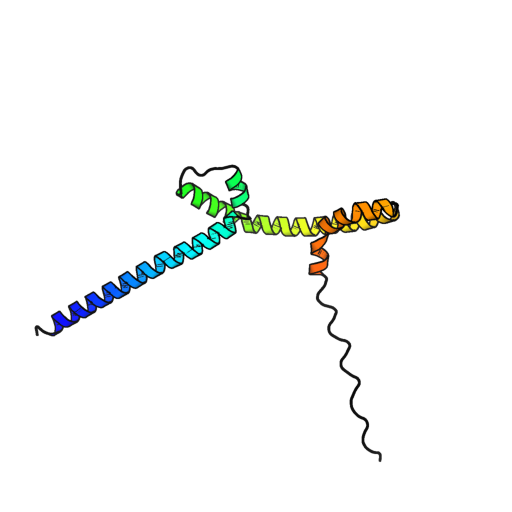0 79 LEU A O 1
ATOM 632 N N . TYR A 1 80 ? -4.647 -7.436 -3.315 1.00 85.00 80 TYR A N 1
ATOM 633 C CA . TYR A 1 80 ? -3.779 -6.357 -3.780 1.00 85.00 80 TYR A CA 1
ATOM 634 C C . TYR A 1 80 ? -2.320 -6.780 -3.873 1.00 85.00 80 TYR A C 1
ATOM 636 O O . TYR A 1 80 ? -1.644 -6.403 -4.829 1.00 85.00 80 TYR A O 1
ATOM 644 N N . LYS A 1 81 ? -1.826 -7.586 -2.928 1.00 86.25 81 LYS A N 1
ATOM 645 C CA . LYS A 1 81 ? -0.463 -8.122 -2.974 1.00 86.25 81 LYS A CA 1
ATOM 646 C C . LYS A 1 81 ? -0.263 -8.999 -4.211 1.00 86.25 81 LYS A C 1
ATOM 648 O O . LYS A 1 81 ? 0.696 -8.780 -4.952 1.00 86.25 81 LYS A O 1
ATOM 653 N N . LYS A 1 82 ? -1.187 -9.932 -4.475 1.00 89.00 82 LYS A N 1
ATOM 654 C CA . LYS A 1 82 ? -1.140 -10.808 -5.658 1.00 89.00 82 LYS A CA 1
ATOM 655 C C . LYS A 1 82 ? -1.233 -10.006 -6.956 1.00 89.00 82 LYS A C 1
ATOM 657 O O . LYS A 1 82 ? -0.395 -10.170 -7.839 1.00 89.00 82 LYS A O 1
ATOM 662 N N . TYR A 1 83 ? -2.206 -9.101 -7.046 1.00 88.69 83 TYR A N 1
ATOM 663 C CA . TYR A 1 83 ? -2.393 -8.241 -8.212 1.00 88.69 83 TYR A CA 1
ATOM 664 C C . TY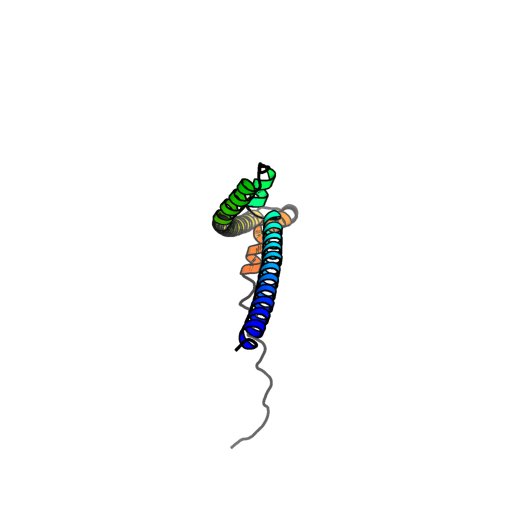R A 1 83 ? -1.165 -7.367 -8.478 1.00 88.69 83 TYR A C 1
ATO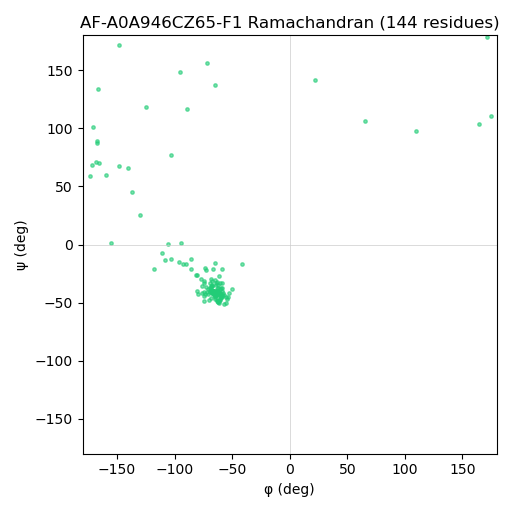M 666 O O . TYR A 1 83 ? -0.693 -7.293 -9.607 1.00 88.69 83 TYR A O 1
ATOM 674 N N . ARG A 1 84 ? -0.591 -6.749 -7.441 1.00 85.69 84 ARG A N 1
ATOM 675 C CA . ARG A 1 84 ? 0.607 -5.909 -7.568 1.00 85.69 84 ARG A CA 1
ATOM 676 C C . ARG A 1 84 ? 1.809 -6.705 -8.076 1.00 85.69 84 ARG A C 1
ATOM 678 O O . ARG A 1 84 ? 2.547 -6.190 -8.911 1.00 85.69 84 ARG A O 1
ATOM 685 N N . TRP A 1 85 ? 1.993 -7.937 -7.599 1.00 88.00 85 TRP A N 1
ATOM 686 C CA . TRP A 1 85 ? 3.071 -8.812 -8.066 1.00 88.00 85 TRP A CA 1
ATOM 687 C C . TRP A 1 85 ? 2.902 -9.199 -9.539 1.00 88.00 85 TRP A C 1
ATOM 689 O O . TRP A 1 85 ? 3.855 -9.090 -10.311 1.00 88.00 85 TRP A O 1
ATOM 699 N N . TYR A 1 86 ? 1.684 -9.577 -9.937 1.00 90.50 86 TYR A N 1
ATOM 700 C CA . TYR A 1 86 ? 1.361 -9.891 -11.328 1.00 90.50 86 TYR A CA 1
ATOM 701 C C . TYR A 1 86 ? 1.554 -8.674 -12.241 1.00 90.50 86 TYR A C 1
ATOM 703 O O . TYR A 1 86 ? 2.273 -8.748 -13.233 1.00 90.50 86 TYR A O 1
ATOM 711 N N . ARG A 1 87 ? 1.000 -7.520 -11.849 1.00 90.62 87 ARG A N 1
ATOM 712 C CA . ARG A 1 87 ? 1.119 -6.256 -12.585 1.00 90.62 87 ARG A CA 1
ATOM 713 C C . ARG A 1 87 ? 2.576 -5.853 -12.788 1.00 90.62 87 ARG A C 1
ATOM 715 O O . ARG A 1 87 ? 2.938 -5.442 -13.880 1.00 90.62 87 ARG A O 1
ATOM 722 N N . SER A 1 88 ? 3.407 -5.977 -11.753 1.00 90.94 88 SER A N 1
ATOM 723 C CA . SER A 1 88 ? 4.841 -5.698 -11.869 1.00 90.94 88 SER A CA 1
ATOM 724 C C . SER A 1 88 ? 5.512 -6.585 -12.914 1.00 90.94 88 SER A C 1
ATOM 726 O O . SER A 1 88 ? 6.413 -6.109 -13.585 1.00 90.94 88 SER A O 1
ATOM 728 N N . GLY A 1 89 ? 5.112 -7.853 -13.040 1.00 90.81 89 GLY A N 1
ATOM 729 C CA . GLY A 1 89 ? 5.698 -8.751 -14.034 1.00 90.81 89 GLY A CA 1
ATOM 730 C C . GLY A 1 89 ? 5.250 -8.474 -15.441 1.00 90.81 89 GLY A C 1
ATOM 731 O O . GLY A 1 89 ? 6.083 -8.398 -16.328 1.00 90.81 89 GLY A O 1
ATOM 732 N N . PHE A 1 90 ? 3.955 -8.243 -15.607 1.00 93.69 90 PHE A N 1
ATOM 733 C CA . PHE A 1 90 ? 3.411 -7.799 -16.876 1.00 93.69 90 PHE A CA 1
ATOM 734 C C . PHE A 1 90 ? 4.127 -6.539 -17.392 1.00 93.69 90 PHE A C 1
ATOM 736 O O . PHE A 1 90 ? 4.525 -6.486 -18.548 1.00 93.69 90 PHE A O 1
ATOM 743 N N . MET A 1 91 ? 4.347 -5.548 -16.522 1.00 93.81 91 MET A N 1
ATOM 744 C CA . MET A 1 91 ? 5.016 -4.296 -16.898 1.00 93.81 91 MET A CA 1
ATOM 745 C C . MET A 1 91 ? 6.496 -4.481 -17.242 1.00 93.81 91 MET A C 1
ATOM 747 O O . MET A 1 91 ? 7.022 -3.746 -18.070 1.00 93.81 91 MET A O 1
ATOM 751 N N . ASP A 1 92 ? 7.157 -5.448 -16.612 1.00 92.94 92 ASP A N 1
ATOM 752 C CA . ASP A 1 92 ? 8.546 -5.803 -16.898 1.00 92.94 92 ASP A CA 1
ATOM 753 C C . ASP A 1 92 ? 8.666 -6.483 -18.271 1.00 92.94 92 ASP A C 1
ATOM 755 O O . ASP A 1 92 ? 9.445 -6.039 -19.108 1.00 92.94 92 ASP A O 1
ATOM 759 N N . SER A 1 93 ? 7.801 -7.463 -18.558 1.00 93.50 93 SER A N 1
ATOM 760 C CA . SER A 1 93 ? 7.707 -8.093 -19.882 1.00 93.50 93 SER A CA 1
ATOM 761 C C . SER A 1 93 ? 7.391 -7.072 -20.976 1.00 93.50 93 SER A C 1
ATOM 763 O O . SER A 1 93 ? 8.076 -7.025 -21.993 1.00 93.50 93 SER A O 1
ATOM 765 N N . LEU A 1 94 ? 6.425 -6.182 -20.724 1.00 94.31 94 LEU A N 1
ATOM 766 C CA . LEU A 1 94 ? 6.090 -5.094 -21.639 1.00 94.31 94 LEU A CA 1
ATOM 767 C C . LEU A 1 94 ? 7.302 -4.191 -21.907 1.00 94.31 94 LEU A C 1
ATOM 769 O O . LEU A 1 94 ? 7.538 -3.807 -23.046 1.00 94.31 94 LEU A O 1
ATOM 773 N N . ARG A 1 95 ? 8.098 -3.862 -20.880 1.00 94.31 95 ARG A N 1
ATOM 774 C CA . ARG A 1 95 ? 9.331 -3.079 -21.053 1.00 94.31 95 ARG A CA 1
ATOM 775 C C . ARG A 1 95 ? 10.316 -3.802 -21.968 1.00 94.31 95 ARG A C 1
ATOM 777 O O . ARG A 1 95 ? 10.857 -3.171 -22.871 1.00 94.31 95 ARG A O 1
ATOM 784 N N . THR A 1 96 ? 10.544 -5.095 -21.744 1.00 94.25 96 THR A N 1
ATOM 785 C CA . THR A 1 96 ? 11.455 -5.910 -22.561 1.00 94.25 96 THR A CA 1
ATOM 786 C C . THR A 1 96 ? 11.031 -5.954 -24.027 1.00 94.25 96 THR A C 1
ATOM 788 O O . THR A 1 96 ? 11.890 -5.896 -24.900 1.00 94.25 96 THR A O 1
ATOM 791 N N . GLU A 1 97 ? 9.728 -6.009 -24.300 1.00 96.06 97 GLU A N 1
ATOM 792 C CA . GLU A 1 97 ? 9.194 -6.020 -25.666 1.00 96.06 97 GLU A CA 1
ATOM 793 C C . GLU A 1 97 ? 9.226 -4.637 -26.334 1.00 96.06 97 GLU A C 1
ATOM 795 O O . GLU A 1 97 ? 9.483 -4.540 -27.532 1.00 96.06 97 GLU A O 1
ATOM 800 N N . LEU A 1 98 ? 8.997 -3.556 -25.579 1.00 94.81 98 LEU A N 1
ATOM 801 C CA . LEU A 1 98 ? 8.944 -2.198 -26.133 1.00 94.81 98 LEU A CA 1
ATOM 802 C C . LEU A 1 98 ? 10.324 -1.578 -26.357 1.00 94.81 98 LEU A C 1
ATOM 804 O O . LEU A 1 98 ? 10.516 -0.889 -27.354 1.00 94.81 98 LEU A O 1
ATOM 808 N N . VAL A 1 99 ? 11.282 -1.782 -25.447 1.00 94.81 99 VAL A N 1
ATOM 809 C CA . VAL A 1 99 ? 12.604 -1.124 -25.506 1.00 94.81 99 VAL A CA 1
ATOM 810 C C . VAL A 1 99 ? 13.316 -1.298 -26.860 1.00 94.81 99 VAL A C 1
ATOM 812 O O . VAL A 1 99 ? 13.843 -0.302 -27.345 1.00 94.81 99 VAL A O 1
ATOM 815 N N . PRO A 1 100 ? 13.308 -2.478 -27.513 1.00 96.44 100 PRO A N 1
ATOM 816 C CA . PRO A 1 100 ? 13.949 -2.658 -28.819 1.00 96.44 100 PRO A CA 1
ATOM 817 C C . PRO A 1 100 ? 13.306 -1.877 -29.975 1.00 96.44 100 PRO A C 1
ATOM 819 O O . PRO A 1 100 ? 13.949 -1.682 -31.001 1.00 96.44 100 PRO A O 1
ATOM 822 N N . VAL A 1 101 ? 12.039 -1.470 -29.840 1.00 97.38 101 VAL A N 1
ATOM 823 C CA . VAL A 1 101 ? 11.265 -0.785 -30.895 1.00 97.38 101 VAL A CA 1
ATOM 824 C C . VAL A 1 101 ? 11.296 0.738 -30.721 1.00 97.38 101 VAL A C 1
ATOM 826 O O . VAL A 1 101 ? 10.946 1.486 -31.631 1.00 97.38 101 VAL A O 1
ATOM 829 N N . LEU A 1 102 ? 11.704 1.208 -29.544 1.00 95.12 102 LEU A N 1
ATOM 830 C CA . LEU A 1 102 ? 11.714 2.618 -29.182 1.00 95.12 102 LEU A CA 1
ATOM 831 C C . LEU A 1 102 ? 13.083 3.250 -29.427 1.00 95.12 102 LEU A C 1
ATOM 833 O O . LEU A 1 102 ? 14.123 2.620 -29.243 1.00 95.12 102 LEU A O 1
ATOM 837 N N . ASP A 1 103 ? 13.081 4.539 -29.757 1.00 96.19 103 ASP A N 1
ATOM 838 C CA . ASP A 1 103 ? 14.309 5.328 -29.739 1.00 96.19 103 ASP A CA 1
ATOM 839 C C . ASP A 1 103 ? 14.772 5.613 -28.295 1.00 96.19 103 ASP A C 1
ATOM 841 O O . ASP A 1 103 ? 13.985 5.665 -27.344 1.00 96.19 103 ASP A O 1
ATOM 845 N N . SER A 1 104 ? 16.070 5.867 -28.139 1.00 93.00 104 SER A N 1
ATOM 846 C CA . SER A 1 104 ? 16.733 6.220 -26.880 1.00 93.00 104 SER A CA 1
ATOM 847 C C . SER A 1 104 ? 16.048 7.360 -26.105 1.00 93.00 104 SER A C 1
ATOM 849 O O . SER A 1 104 ? 15.919 7.295 -24.874 1.00 93.00 104 SER A O 1
ATOM 851 N N . SER A 1 105 ? 15.540 8.379 -26.807 1.00 94.75 105 SER A N 1
ATOM 852 C CA . SER A 1 105 ? 14.805 9.494 -26.200 1.00 94.75 105 SER A CA 1
ATOM 853 C C . SER A 1 105 ? 13.467 9.044 -25.595 1.00 94.75 105 SER A C 1
ATOM 855 O O . SER A 1 105 ? 13.110 9.436 -24.479 1.00 94.75 105 SER A O 1
ATOM 857 N N . GLN A 1 106 ? 12.757 8.146 -26.281 1.00 94.94 106 GLN A N 1
ATOM 858 C CA . GLN A 1 106 ? 11.471 7.594 -25.854 1.00 94.94 106 GLN A CA 1
ATOM 859 C C . GLN A 1 106 ? 11.644 6.622 -24.682 1.00 94.94 106 GLN A C 1
ATOM 861 O O . GLN A 1 106 ? 10.877 6.673 -23.718 1.00 94.94 106 GLN A O 1
ATOM 866 N N . VAL A 1 107 ? 12.688 5.786 -24.713 1.00 94.81 107 VAL A N 1
ATOM 867 C CA . VAL A 1 107 ? 13.050 4.899 -23.595 1.00 94.81 107 VAL A CA 1
ATOM 868 C C . VAL A 1 107 ? 13.321 5.710 -22.326 1.00 94.81 107 VAL A C 1
ATOM 870 O O . VAL A 1 107 ? 12.824 5.369 -21.248 1.00 94.81 107 VAL A O 1
ATOM 873 N N . THR A 1 108 ? 14.053 6.819 -22.446 1.00 95.06 108 THR A N 1
ATOM 874 C CA . THR A 1 108 ? 14.345 7.713 -21.315 1.00 95.06 108 THR A CA 1
ATOM 875 C C . THR A 1 108 ? 13.066 8.328 -20.743 1.00 95.06 108 THR A C 1
ATOM 877 O O . THR A 1 108 ? 12.867 8.318 -19.527 1.00 95.06 108 THR A O 1
ATOM 880 N N . ALA A 1 109 ? 12.151 8.787 -21.603 1.00 94.56 109 ALA A N 1
ATOM 881 C CA . ALA A 1 109 ? 10.869 9.353 -21.183 1.00 94.56 109 ALA A CA 1
ATOM 882 C C . ALA A 1 109 ? 9.954 8.328 -20.479 1.00 94.56 109 ALA A C 1
ATOM 884 O O . ALA A 1 109 ? 9.240 8.673 -19.535 1.00 94.56 109 ALA A O 1
ATOM 885 N N . LEU A 1 110 ? 9.985 7.061 -20.906 1.00 93.12 110 LEU A N 1
ATOM 886 C CA . LEU A 1 110 ? 9.140 5.985 -20.370 1.00 93.12 110 LEU A CA 1
ATOM 887 C C . LEU A 1 110 ? 9.714 5.300 -19.121 1.00 93.12 110 LEU A C 1
ATOM 889 O O . LEU A 1 110 ? 8.961 4.718 -18.335 1.00 93.12 110 LEU A O 1
ATOM 893 N N . THR A 1 111 ? 11.023 5.390 -18.887 1.00 92.00 111 THR A N 1
ATOM 894 C CA . THR A 1 111 ? 11.698 4.734 -17.753 1.00 92.00 111 THR A CA 1
ATOM 895 C C . THR A 1 111 ? 11.080 5.080 -16.385 1.00 92.00 111 THR A C 1
ATOM 897 O O . THR A 1 111 ? 10.742 4.152 -15.646 1.00 92.00 111 THR A O 1
ATOM 900 N N . PRO A 1 112 ? 10.778 6.353 -16.046 1.00 93.50 112 PRO A N 1
ATOM 901 C CA . PRO A 1 112 ? 10.135 6.691 -14.771 1.00 93.50 112 PRO A CA 1
ATOM 902 C C . PRO A 1 112 ? 8.748 6.061 -14.583 1.00 93.50 112 PRO A C 1
ATOM 904 O O . PRO A 1 112 ? 8.286 5.867 -13.453 1.00 93.50 112 PRO A O 1
ATOM 907 N N . TRP A 1 113 ? 8.035 5.780 -15.677 1.00 90.12 113 TRP A N 1
ATOM 908 C CA . TRP A 1 113 ? 6.743 5.103 -15.630 1.00 90.12 113 TRP A CA 1
ATOM 909 C C . TRP A 1 113 ? 6.910 3.609 -15.336 1.00 90.12 113 TRP A C 1
ATOM 911 O O . TRP A 1 113 ? 6.297 3.119 -14.382 1.00 90.12 113 TRP A O 1
ATOM 921 N N . PHE A 1 114 ? 7.806 2.921 -16.051 1.00 91.25 114 PHE A N 1
ATOM 922 C CA . PHE A 1 114 ? 8.131 1.518 -15.782 1.00 91.25 114 PHE A CA 1
ATOM 923 C C . PHE A 1 114 ? 8.671 1.313 -14.366 1.00 91.25 114 PHE A C 1
ATOM 925 O O . PHE A 1 114 ? 8.184 0.442 -13.648 1.00 91.25 114 PHE A O 1
ATOM 932 N N . ASP A 1 115 ? 9.588 2.163 -13.906 1.00 89.56 115 ASP A N 1
ATOM 933 C CA . ASP A 1 115 ? 10.189 2.029 -12.578 1.00 89.56 115 ASP A CA 1
ATOM 934 C C . ASP A 1 115 ? 9.143 2.181 -11.465 1.00 89.56 115 ASP A C 1
ATOM 936 O O . ASP A 1 115 ? 9.137 1.435 -10.485 1.00 89.56 115 ASP A O 1
ATOM 940 N N . ARG A 1 116 ? 8.194 3.117 -11.602 1.00 86.62 116 ARG A N 1
ATOM 941 C CA . ARG A 1 116 ? 7.067 3.226 -10.655 1.00 86.62 116 ARG A CA 1
ATOM 942 C C . ARG A 1 116 ? 6.184 1.978 -10.666 1.00 86.62 116 ARG A C 1
ATOM 944 O O . ARG A 1 116 ? 5.636 1.615 -9.623 1.00 86.62 116 ARG A O 1
ATOM 951 N N . ALA A 1 117 ? 6.051 1.319 -11.813 1.00 85.12 117 ALA A N 1
ATOM 952 C CA . ALA A 1 117 ? 5.251 0.114 -11.954 1.00 85.12 117 ALA A CA 1
ATOM 953 C C . ALA A 1 117 ? 5.940 -1.152 -11.397 1.00 85.12 117 ALA A C 1
ATOM 955 O O . ALA A 1 117 ? 5.230 -2.033 -10.899 1.00 85.12 117 ALA A O 1
ATOM 956 N N . THR A 1 118 ? 7.281 -1.220 -11.414 1.00 82.94 118 THR A N 1
ATOM 957 C CA . THR A 1 118 ? 8.079 -2.422 -11.081 1.00 82.94 118 THR A CA 1
ATOM 958 C C . THR A 1 118 ? 8.844 -2.372 -9.745 1.00 82.94 118 THR A C 1
ATOM 960 O O . THR A 1 118 ? 9.266 -3.418 -9.246 1.00 82.94 118 THR A O 1
ATOM 963 N N . ARG A 1 119 ? 8.966 -1.196 -9.106 1.00 72.75 119 ARG A N 1
ATOM 964 C CA . ARG A 1 119 ? 9.782 -0.872 -7.903 1.00 72.75 119 ARG A CA 1
ATOM 965 C C . ARG A 1 119 ? 9.830 -1.865 -6.723 1.00 72.75 119 ARG A C 1
ATOM 967 O O . ARG A 1 119 ? 10.703 -1.720 -5.877 1.00 72.75 119 ARG A O 1
ATOM 974 N N . ARG A 1 120 ? 8.921 -2.839 -6.589 1.00 62.19 120 ARG A N 1
ATOM 975 C CA . ARG A 1 120 ? 8.932 -3.811 -5.469 1.00 62.19 120 ARG A CA 1
ATOM 976 C C . ARG A 1 120 ? 9.277 -5.251 -5.837 1.00 62.19 120 ARG A C 1
ATOM 978 O O . ARG A 1 120 ? 9.458 -6.044 -4.919 1.00 62.19 120 ARG A O 1
ATOM 985 N N . ARG A 1 121 ? 9.406 -5.602 -7.121 1.00 56.56 121 ARG A N 1
ATOM 986 C CA . ARG A 1 121 ? 9.965 -6.914 -7.483 1.00 56.56 121 ARG A CA 1
ATOM 987 C C . ARG A 1 121 ? 11.449 -6.9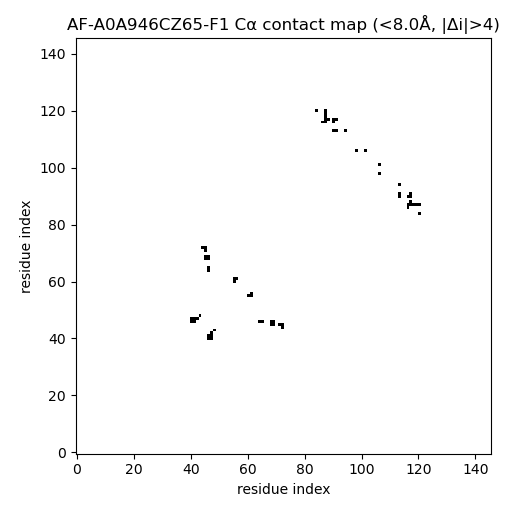84 -7.120 1.00 56.56 121 ARG A C 1
ATOM 989 O O . ARG A 1 121 ? 11.839 -7.925 -6.445 1.00 56.56 121 ARG A O 1
ATOM 996 N N . GLY A 1 122 ? 12.216 -5.941 -7.449 1.00 50.00 122 GLY A N 1
ATOM 997 C CA . GLY A 1 122 ? 13.658 -5.883 -7.174 1.00 50.00 122 GLY A CA 1
ATOM 998 C C . GLY A 1 122 ? 14.030 -6.024 -5.692 1.00 50.00 122 GLY A C 1
ATOM 999 O O . GLY A 1 122 ? 15.026 -6.660 -5.377 1.00 50.00 122 GLY A O 1
ATOM 1000 N N . ALA A 1 123 ? 13.194 -5.525 -4.773 1.00 51.34 123 ALA A N 1
ATOM 1001 C CA . ALA A 1 123 ? 13.426 -5.661 -3.331 1.00 51.34 123 ALA A CA 1
ATOM 1002 C C . ALA A 1 123 ? 13.187 -7.087 -2.792 1.00 51.34 123 ALA A C 1
ATOM 1004 O O . ALA A 1 123 ? 13.695 -7.424 -1.732 1.00 51.34 123 ALA A O 1
ATOM 1005 N N . ALA A 1 124 ? 12.408 -7.921 -3.491 1.00 48.88 124 ALA A N 1
ATOM 1006 C CA . ALA A 1 124 ? 12.128 -9.297 -3.071 1.00 48.88 124 ALA A CA 1
ATOM 1007 C C . ALA A 1 124 ? 13.137 -10.315 -3.632 1.00 48.88 124 ALA A C 1
ATOM 1009 O O . ALA A 1 124 ? 13.202 -11.435 -3.140 1.00 48.88 124 ALA A O 1
ATOM 1010 N N . THR A 1 125 ? 13.905 -9.941 -4.658 1.00 49.88 125 THR A N 1
ATOM 1011 C CA . THR A 1 125 ? 14.905 -10.799 -5.320 1.00 49.88 125 THR A CA 1
ATOM 1012 C C . THR A 1 125 ? 16.354 -10.439 -4.971 1.00 49.88 125 THR A C 1
ATOM 1014 O O . THR A 1 125 ? 17.265 -11.066 -5.495 1.00 49.88 125 THR A O 1
ATOM 1017 N N . GLY A 1 126 ? 16.581 -9.431 -4.122 1.00 44.66 126 GLY A N 1
ATOM 1018 C CA . GLY A 1 126 ? 17.901 -8.829 -3.904 1.00 44.66 126 GLY A CA 1
ATOM 1019 C C . GLY A 1 126 ? 18.740 -9.362 -2.740 1.00 44.66 126 GLY A C 1
ATOM 1020 O O . GLY A 1 126 ? 19.823 -8.831 -2.541 1.00 44.66 126 GLY A O 1
ATOM 1021 N N . ASP A 1 127 ? 18.287 -10.356 -1.967 1.00 41.50 127 ASP A N 1
ATOM 1022 C CA . ASP A 1 127 ? 18.933 -10.673 -0.680 1.00 41.50 127 ASP A CA 1
ATOM 1023 C C . ASP A 1 127 ? 19.024 -12.183 -0.403 1.00 41.50 127 ASP A C 1
ATOM 1025 O O . ASP A 1 127 ? 18.344 -12.721 0.469 1.00 41.50 127 ASP A O 1
ATOM 1029 N N . SER A 1 128 ? 19.806 -12.914 -1.207 1.00 41.31 128 SER A N 1
ATOM 1030 C CA . SER A 1 128 ? 20.217 -14.301 -0.886 1.00 41.31 128 SER A CA 1
ATOM 1031 C C . SER A 1 128 ? 21.527 -14.778 -1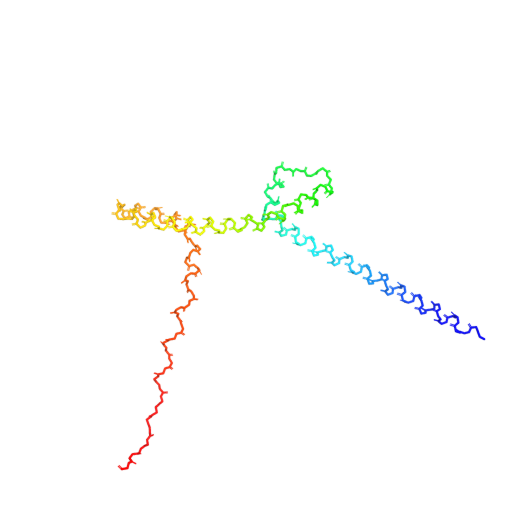.540 1.00 41.31 128 SER A C 1
ATOM 1033 O O . SER A 1 128 ? 21.919 -15.914 -1.300 1.00 41.31 128 SER A O 1
ATOM 1035 N N . THR A 1 129 ? 22.250 -13.961 -2.321 1.00 44.19 129 THR A N 1
ATOM 1036 C CA . THR A 1 129 ? 23.405 -14.466 -3.106 1.00 44.19 129 THR A CA 1
ATOM 1037 C C . THR A 1 129 ? 24.691 -13.652 -2.956 1.00 44.19 129 THR A C 1
ATOM 1039 O O . THR A 1 129 ? 25.528 -13.658 -3.853 1.00 44.19 129 THR A O 1
ATOM 1042 N N . SER A 1 130 ? 24.891 -12.939 -1.845 1.00 41.09 130 SER A N 1
ATOM 1043 C CA . SER A 1 130 ? 26.105 -12.127 -1.669 1.00 41.09 130 SER A CA 1
ATOM 1044 C C . SER A 1 130 ? 26.736 -12.226 -0.284 1.00 41.09 130 SER A C 1
ATOM 1046 O O . SER A 1 130 ? 27.123 -11.206 0.271 1.00 41.09 130 SER A O 1
ATOM 1048 N N . VAL A 1 131 ? 26.875 -13.428 0.284 1.00 44.53 131 VAL A N 1
ATOM 1049 C CA . VAL A 1 131 ? 27.805 -13.649 1.411 1.00 44.53 131 VAL A CA 1
ATOM 1050 C C . VAL A 1 131 ? 28.373 -15.074 1.383 1.00 44.53 131 VAL A C 1
ATOM 1052 O O . VAL A 1 131 ? 28.062 -15.861 2.263 1.00 44.53 131 VAL A O 1
ATOM 1055 N N . GLN A 1 132 ? 29.197 -15.436 0.390 1.00 42.44 132 GLN A N 1
ATOM 1056 C CA . GLN A 1 132 ? 30.182 -16.519 0.581 1.00 42.44 132 GLN A CA 1
ATOM 1057 C C . GLN A 1 132 ? 31.254 -16.547 -0.516 1.00 42.44 132 GLN A C 1
ATOM 1059 O O . GLN A 1 132 ? 31.261 -17.432 -1.358 1.00 42.44 132 GLN A O 1
ATOM 1064 N N . SER A 1 133 ? 32.162 -15.569 -0.548 1.00 43.50 133 SER A N 1
ATOM 1065 C CA . SER A 1 133 ? 33.435 -15.735 -1.272 1.00 43.50 133 SER A CA 1
ATOM 1066 C C . SER A 1 133 ? 34.399 -14.610 -0.918 1.00 43.50 133 SER A C 1
ATOM 1068 O O . SER A 1 133 ? 34.606 -13.726 -1.739 1.00 43.50 133 SER A O 1
ATOM 1070 N N . SER A 1 134 ? 34.939 -14.583 0.306 1.00 43.34 134 SER A N 1
ATOM 1071 C CA . SER A 1 134 ? 36.137 -13.790 0.666 1.00 43.34 134 SER A CA 1
ATOM 1072 C C . SER A 1 134 ? 36.592 -14.097 2.098 1.00 43.34 134 SER A C 1
ATOM 1074 O O . SER A 1 134 ? 36.598 -13.208 2.943 1.00 43.34 134 SER A O 1
ATOM 1076 N N . SER A 1 135 ? 36.919 -15.348 2.433 1.00 43.72 135 SER A N 1
ATOM 1077 C CA . SER A 1 135 ? 37.573 -15.662 3.719 1.00 43.72 135 SER A CA 1
ATOM 1078 C C . SER A 1 135 ? 38.291 -17.012 3.676 1.00 43.72 135 SER A C 1
ATOM 1080 O O . SER A 1 135 ? 37.936 -17.892 4.438 1.00 43.72 135 SER A O 1
ATOM 1082 N N . GLU A 1 136 ? 39.267 -17.203 2.786 1.00 44.06 136 GLU A N 1
ATOM 1083 C CA . GLU A 1 136 ? 40.282 -18.258 2.962 1.00 44.06 136 GLU A CA 1
ATOM 1084 C C . GLU A 1 136 ? 41.443 -18.044 1.983 1.00 44.06 136 GLU A C 1
ATOM 1086 O O . GLU A 1 136 ? 41.438 -18.523 0.857 1.00 44.06 136 GLU A O 1
ATOM 1091 N N . SER A 1 137 ? 42.420 -17.237 2.396 1.00 44.31 137 SER A N 1
ATOM 1092 C CA . SER A 1 137 ? 43.799 -17.294 1.889 1.00 44.31 137 SER A CA 1
ATOM 1093 C C . SER A 1 137 ? 44.667 -16.361 2.731 1.00 44.31 137 SER A C 1
ATOM 1095 O O . SER A 1 137 ? 45.086 -15.300 2.270 1.00 44.31 137 SER A O 1
ATOM 1097 N N . ASN A 1 138 ? 44.888 -16.722 3.995 1.00 46.62 138 ASN A N 1
ATOM 1098 C CA . ASN A 1 138 ? 46.078 -16.295 4.730 1.00 46.62 138 ASN A CA 1
ATOM 1099 C C . ASN A 1 138 ? 46.217 -17.102 6.023 1.00 46.62 138 ASN A C 1
ATOM 1101 O O . ASN A 1 138 ? 45.692 -16.708 7.058 1.00 46.62 138 ASN A O 1
ATOM 1105 N N . ALA A 1 139 ? 46.899 -18.240 5.924 1.00 42.81 139 ALA A N 1
ATOM 1106 C CA . ALA A 1 139 ? 47.747 -18.834 6.957 1.00 42.81 139 ALA A CA 1
ATOM 1107 C C . ALA A 1 139 ? 48.203 -20.201 6.430 1.00 42.81 139 ALA A C 1
ATOM 1109 O O . ALA A 1 139 ? 47.392 -21.104 6.277 1.00 42.81 139 ALA A O 1
ATOM 1110 N N . ASP A 1 140 ? 49.477 -20.367 6.098 1.00 41.34 140 ASP A N 1
ATOM 1111 C CA . ASP A 1 140 ? 50.441 -20.884 7.074 1.00 41.34 140 ASP A CA 1
ATOM 1112 C C . ASP A 1 140 ? 51.703 -21.340 6.328 1.00 41.34 140 ASP A C 1
ATOM 1114 O O . ASP A 1 140 ? 51.745 -22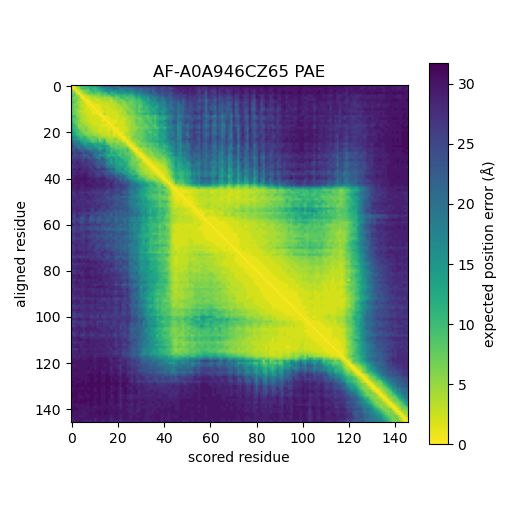.370 5.654 1.00 41.34 140 ASP A O 1
ATOM 1118 N N . SER A 1 141 ? 52.736 -20.510 6.414 1.00 49.19 141 SER A N 1
ATOM 1119 C CA . SER A 1 141 ? 54.061 -20.782 5.877 1.00 49.19 141 SER A CA 1
ATOM 1120 C C . SER A 1 141 ? 54.970 -21.164 7.036 1.00 49.19 141 SER A C 1
ATOM 1122 O O . SER A 1 141 ? 55.775 -20.334 7.434 1.00 49.19 141 SER A O 1
ATOM 1124 N N . THR A 1 142 ? 54.887 -22.386 7.575 1.00 49.34 142 THR A N 1
ATOM 1125 C CA . THR A 1 142 ? 56.001 -22.953 8.360 1.00 49.34 142 THR A CA 1
ATOM 1126 C C . THR A 1 142 ? 55.880 -24.463 8.628 1.00 49.34 142 THR A C 1
ATOM 1128 O O . THR A 1 142 ? 54.871 -24.925 9.141 1.00 49.34 142 THR A O 1
ATOM 1131 N N . THR A 1 143 ? 57.003 -25.175 8.416 1.00 44.81 143 THR A N 1
ATOM 1132 C CA . THR A 1 143 ? 57.465 -26.393 9.138 1.00 44.81 143 THR A CA 1
ATOM 1133 C C . THR A 1 143 ? 57.442 -27.758 8.407 1.00 44.81 143 THR A C 1
ATOM 1135 O O . THR A 1 143 ? 56.461 -28.487 8.403 1.00 44.81 143 THR A O 1
ATOM 1138 N N . SER A 1 144 ? 58.635 -28.102 7.895 1.00 45.09 144 SER A N 1
ATOM 1139 C CA . SER A 1 144 ? 59.397 -29.369 8.029 1.00 45.09 144 SER A CA 1
ATOM 1140 C C . SER A 1 144 ? 58.907 -30.716 7.458 1.00 45.09 144 SER A C 1
ATOM 1142 O O . SER A 1 144 ? 58.082 -31.409 8.036 1.00 45.09 144 SER A O 1
ATOM 1144 N N . ARG A 1 145 ? 59.587 -31.111 6.366 1.00 38.38 145 ARG A N 1
ATOM 1145 C CA . ARG A 1 145 ? 60.393 -32.338 6.111 1.00 38.38 145 ARG A CA 1
ATOM 1146 C C . ARG A 1 145 ? 60.158 -33.613 6.960 1.00 38.38 145 ARG A C 1
ATOM 1148 O O . ARG A 1 145 ? 60.149 -33.545 8.187 1.00 38.38 145 ARG A O 1
ATOM 1155 N N . PRO A 1 146 ? 60.222 -34.785 6.304 1.00 56.53 146 PRO A N 1
ATOM 1156 C CA . PRO A 1 146 ? 61.259 -35.786 6.615 1.00 56.53 146 PRO A CA 1
ATOM 1157 C C . PRO A 1 146 ? 62.266 -35.988 5.467 1.00 56.53 146 PRO A C 1
ATOM 1159 O O . PRO A 1 146 ? 61.855 -35.964 4.285 1.00 56.53 146 PRO A O 1
#

Solvent-accessible surface area (backbone atoms only — not comparable to full-atom values): 8878 Å² total; per-residue (Å²): 137,72,65,66,61,58,54,51,52,54,54,51,52,53,50,52,51,52,50,52,53,51,53,56,54,51,56,59,56,51,51,56,54,48,51,54,51,51,52,60,39,50,76,62,48,59,41,40,58,50,58,76,79,48,82,66,93,45,70,69,54,42,56,48,49,46,54,55,29,56,71,47,36,64,61,51,51,53,50,51,52,54,50,51,55,50,51,22,49,54,51,49,54,50,45,67,65,45,54,83,78,48,54,75,69,56,47,60,69,45,42,68,57,51,47,72,57,32,68,65,58,62,72,74,72,69,84,86,88,87,86,87,88,88,88,87,88,87,85,85,92,81,85,82,87,137

Secondary structure (DSSP, 8-state):
--HHHHHHHHHHHHHHHHHHHHHHHHHHHHHHHHHHHHHHHHSSSHHHHHTTT---SSHHHHHHHHHHHHHHHHHHHHHHHHHHHHHHHHHHHHHHHHGGGS-HHHHHHHHHHHHHHHTTHHHHSSSSSSSSSS------------

Mean predicted aligned error: 17.41 Å

Radius of gyration: 32.33 Å; Cα contacts (8 Å, |Δi|>4): 34; chains: 1; bounding box: 86×46×102 Å